Protein AF-A0A2V6IZ69-F1 (afdb_monomer)

Radius of gyration: 16.68 Å; Cα contacts (8 Å, |Δi|>4): 38; chains: 1; bounding box: 39×23×45 Å

Solvent-accessible surface area (backbone atoms only — not comparable to full-atom values): 5471 Å² total; per-residue (Å²): 110,69,65,60,55,50,53,62,70,66,58,74,97,66,92,76,72,44,79,36,78,72,88,75,62,56,93,82,56,78,67,94,40,73,45,70,50,78,82,75,82,74,52,65,65,59,55,48,44,43,52,71,73,65,65,48,73,82,78,74,53,65,70,57,48,54,48,51,50,52,48,37,60,73,68,64,58,90,76,88,88,134

Secondary structure (DSSP, 8-state):
-HHHHHHHHH--SS---EEES----TTTS--SSEEE-------HHHHHHHHHTS------SHHHHHHHHHHHHHHT-S----

Mean predicted aligned error: 10.03 Å

Structure (mmCIF, N/CA/C/O backbone):
data_AF-A0A2V6IZ69-F1
#
_entry.id   AF-A0A2V6IZ69-F1
#
loop_
_atom_site.group_PDB
_atom_site.id
_atom_site.type_symbol
_atom_site.label_atom_id
_atom_site.label_alt_id
_atom_site.label_comp_id
_atom_site.label_asym_id
_atom_site.label_entity_id
_atom_site.label_seq_id
_atom_site.pdbx_PDB_ins_code
_atom_site.Cartn_x
_atom_site.Cartn_y
_atom_site.Cartn_z
_atom_site.occupancy
_atom_site.B_iso_or_equiv
_atom_site.auth_seq_id
_atom_site.auth_comp_id
_atom_site.auth_asym_id
_atom_site.auth_atom_id
_atom_site.pdbx_PDB_model_num
ATOM 1 N N . MET A 1 1 ? -2.553 12.596 6.022 1.00 61.53 1 MET A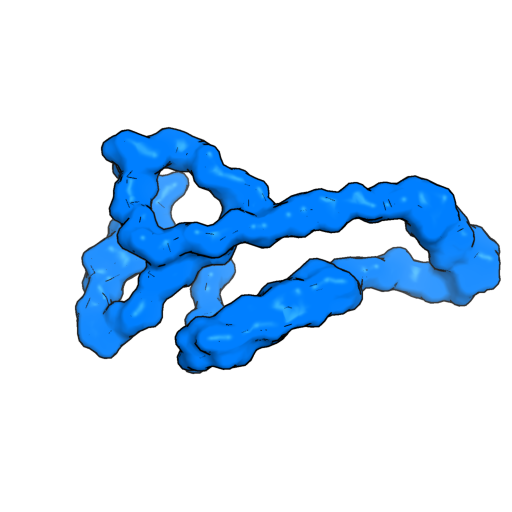 N 1
ATOM 2 C CA . MET A 1 1 ? -2.539 11.138 6.292 1.00 61.53 1 MET A CA 1
ATOM 3 C C . MET A 1 1 ? -3.709 10.636 7.133 1.00 61.53 1 MET A C 1
ATOM 5 O O . MET A 1 1 ? -4.269 9.617 6.764 1.00 61.53 1 MET A O 1
ATOM 9 N N . LEU A 1 2 ? -4.134 11.326 8.203 1.00 70.12 2 LEU A N 1
ATOM 10 C CA . LEU A 1 2 ? -5.268 10.874 9.036 1.00 70.12 2 LEU A CA 1
ATOM 11 C C . LEU A 1 2 ? -6.562 10.599 8.252 1.00 70.12 2 LEU A C 1
ATOM 13 O O . LEU A 1 2 ? -7.298 9.693 8.615 1.00 70.12 2 LEU A O 1
ATOM 17 N N . HIS A 1 3 ? -6.833 11.359 7.188 1.00 78.25 3 HIS A N 1
ATOM 18 C CA . HIS A 1 3 ? -8.028 11.169 6.365 1.00 78.25 3 HIS A CA 1
ATOM 19 C C . HIS A 1 3 ? -8.051 9.798 5.675 1.00 78.25 3 HIS A C 1
ATOM 21 O O . HIS A 1 3 ? -9.012 9.063 5.850 1.00 78.25 3 HIS A O 1
ATOM 27 N N . ILE A 1 4 ? -6.958 9.414 5.003 1.00 80.00 4 ILE A N 1
ATOM 28 C CA . ILE A 1 4 ? -6.836 8.119 4.313 1.00 80.00 4 ILE A CA 1
ATOM 29 C C . ILE A 1 4 ? -6.908 6.967 5.318 1.00 80.00 4 ILE A C 1
ATOM 31 O O . ILE A 1 4 ? -7.675 6.031 5.127 1.00 80.00 4 ILE A O 1
ATOM 35 N N . TYR A 1 5 ? -6.188 7.071 6.441 1.00 82.44 5 TYR A N 1
ATOM 36 C CA . TYR A 1 5 ? -6.252 6.052 7.493 1.00 82.44 5 TYR A CA 1
ATOM 37 C C . TYR A 1 5 ? -7.678 5.860 8.020 1.00 82.44 5 TYR A C 1
ATOM 39 O O . TYR A 1 5 ? -8.142 4.736 8.183 1.00 82.44 5 TYR A O 1
ATOM 47 N N . ARG A 1 6 ? -8.404 6.960 8.254 1.00 83.69 6 ARG A N 1
ATOM 48 C CA . ARG A 1 6 ? -9.798 6.902 8.708 1.00 83.69 6 ARG A CA 1
ATOM 49 C C . ARG A 1 6 ? -10.733 6.352 7.640 1.00 83.69 6 ARG A C 1
ATOM 51 O O . ARG A 1 6 ? -11.652 5.642 8.015 1.00 83.69 6 ARG A O 1
ATOM 58 N N . GLN A 1 7 ? -10.517 6.668 6.364 1.00 86.31 7 GLN A N 1
ATOM 59 C CA . GLN A 1 7 ? -11.308 6.117 5.264 1.00 86.31 7 GLN A CA 1
ATOM 60 C C . GLN A 1 7 ? -11.149 4.603 5.208 1.00 86.31 7 GLN A C 1
ATOM 62 O O . GLN A 1 7 ? -12.147 3.906 5.330 1.00 86.31 7 GLN A O 1
ATOM 67 N N . VAL A 1 8 ? -9.911 4.108 5.138 1.00 84.56 8 VAL A N 1
ATOM 68 C CA . VAL A 1 8 ? -9.624 2.667 5.079 1.00 84.56 8 VAL A CA 1
ATOM 69 C C . VAL A 1 8 ? -10.150 1.957 6.328 1.00 84.56 8 VAL A C 1
ATOM 71 O O . VAL A 1 8 ? -10.893 0.993 6.216 1.00 84.56 8 VAL A O 1
ATOM 74 N N . LYS A 1 9 ? -9.883 2.490 7.528 1.00 85.00 9 LYS A N 1
ATOM 75 C CA . LYS A 1 9 ? -10.351 1.889 8.791 1.00 85.00 9 LYS A CA 1
ATOM 76 C C . LYS A 1 9 ? -11.873 1.939 8.983 1.00 85.00 9 LYS A C 1
ATOM 78 O O . LYS A 1 9 ? -12.420 1.178 9.777 1.00 85.00 9 LYS A O 1
ATOM 83 N N . ALA A 1 10 ? -12.558 2.878 8.333 1.00 85.75 10 ALA A N 1
ATOM 84 C CA . ALA A 1 10 ? -14.012 2.978 8.399 1.00 85.75 10 ALA A CA 1
ATOM 85 C C . ALA A 1 10 ? -14.714 2.009 7.439 1.00 85.75 10 ALA A C 1
ATOM 87 O O . ALA A 1 10 ? -15.914 1.779 7.612 1.00 85.75 10 ALA A O 1
ATOM 88 N N . LEU A 1 11 ? -13.999 1.445 6.460 1.00 86.81 11 LEU A N 1
ATOM 89 C CA . LEU A 1 11 ? -14.548 0.425 5.578 1.00 86.81 11 LEU A CA 1
ATOM 90 C C . LEU A 1 11 ? -14.865 -0.836 6.388 1.00 86.81 11 LEU A C 1
ATOM 92 O O . LEU A 1 11 ? -14.091 -1.281 7.233 1.00 86.81 11 LEU A O 1
ATOM 96 N N . ARG A 1 12 ? -16.058 -1.383 6.161 1.00 84.00 12 ARG A N 1
ATOM 97 C CA . ARG A 1 12 ? -16.537 -2.620 6.784 1.00 84.00 12 ARG A CA 1
ATOM 98 C C . ARG A 1 12 ? -17.112 -3.512 5.697 1.00 84.00 12 ARG A C 1
ATOM 100 O O . ARG A 1 12 ? -17.796 -3.011 4.810 1.00 84.00 12 ARG A O 1
ATOM 107 N N . GLY A 1 13 ? -16.873 -4.816 5.805 1.00 84.75 13 GLY A N 1
ATOM 108 C CA . GLY A 1 13 ? -17.374 -5.800 4.839 1.00 84.75 13 GLY A CA 1
ATOM 109 C C . GLY A 1 13 ? -16.599 -5.844 3.521 1.00 84.75 13 GLY A C 1
ATOM 110 O O . GLY A 1 13 ? -17.095 -6.422 2.562 1.00 84.75 13 GLY A O 1
ATOM 111 N N . VAL A 1 14 ? -15.413 -5.235 3.476 1.00 84.00 14 VAL A N 1
ATOM 112 C CA . VAL A 1 14 ? -14.451 -5.345 2.376 1.00 84.00 14 VAL A CA 1
ATOM 113 C C . VAL A 1 14 ? -13.068 -5.595 2.965 1.00 84.00 14 VAL A C 1
ATOM 115 O O . VAL A 1 14 ? -12.742 -5.026 4.010 1.00 84.00 14 VAL A O 1
ATOM 118 N N . ASP A 1 15 ? -12.275 -6.423 2.295 1.00 85.75 15 ASP A N 1
ATOM 119 C CA . ASP A 1 15 ? -10.871 -6.635 2.636 1.00 85.75 15 ASP A CA 1
ATOM 120 C C . ASP A 1 15 ? -10.026 -5.551 1.960 1.00 85.75 15 ASP A C 1
ATOM 122 O O . ASP A 1 15 ? -10.201 -5.244 0.779 1.00 85.75 15 ASP A O 1
ATOM 126 N N . THR A 1 16 ? -9.140 -4.915 2.724 1.00 87.62 16 THR A N 1
ATOM 127 C CA . THR A 1 16 ? -8.354 -3.770 2.250 1.00 87.62 16 THR A CA 1
ATOM 128 C C . THR A 1 16 ? -6.874 -4.012 2.458 1.00 87.62 16 THR A C 1
ATOM 130 O O . THR A 1 16 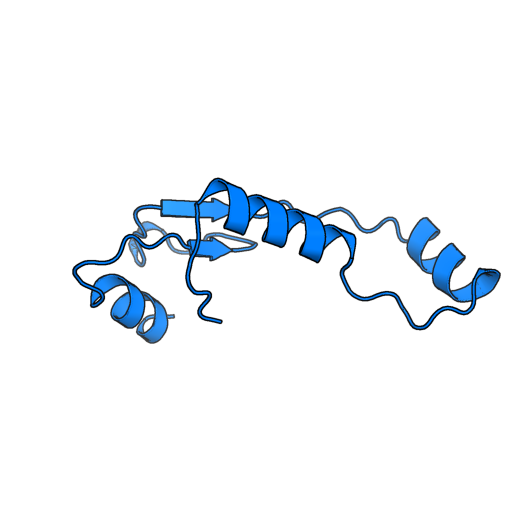? -6.467 -4.373 3.559 1.00 87.62 16 THR A O 1
ATOM 133 N N . PHE A 1 17 ? -6.074 -3.689 1.448 1.00 87.44 17 PHE A N 1
ATOM 134 C CA . PHE A 1 17 ? -4.621 -3.658 1.543 1.00 87.44 17 PHE A CA 1
ATOM 135 C C . PHE A 1 17 ? -4.096 -2.314 1.043 1.00 87.44 17 PHE A C 1
ATOM 137 O O . PHE A 1 17 ? -4.708 -1.655 0.196 1.00 87.44 17 PHE A O 1
ATOM 144 N N . VAL A 1 18 ? -2.973 -1.874 1.604 1.00 86.88 18 VAL A N 1
ATOM 145 C CA . VAL A 1 18 ? -2.365 -0.582 1.285 1.00 86.88 18 VAL A CA 1
ATOM 146 C C . VAL A 1 18 ? -1.073 -0.804 0.529 1.00 86.88 18 VAL A C 1
ATOM 148 O O . VAL A 1 18 ? -0.105 -1.335 1.062 1.00 86.88 18 VAL A O 1
ATOM 151 N N . VAL A 1 19 ? -1.024 -0.312 -0.702 1.00 84.81 19 VAL A N 1
ATOM 152 C CA . VAL A 1 19 ? 0.190 -0.337 -1.513 1.00 84.81 19 VAL A CA 1
ATOM 153 C C . VAL A 1 19 ? 0.900 1.009 -1.399 1.00 84.81 19 VAL A C 1
ATOM 155 O O . VAL A 1 19 ? 0.327 2.054 -1.707 1.00 84.81 19 VAL A O 1
ATOM 158 N N . THR A 1 20 ? 2.159 1.015 -0.958 1.00 84.56 20 THR A N 1
ATOM 159 C CA . THR A 1 20 ? 2.950 2.249 -0.806 1.00 84.56 20 THR A CA 1
ATOM 160 C C . THR A 1 20 ? 4.402 2.059 -1.236 1.00 84.56 20 THR A C 1
ATOM 162 O O . THR A 1 20 ? 4.923 0.950 -1.276 1.00 84.56 20 THR A O 1
ATOM 165 N N . LYS A 1 21 ? 5.097 3.153 -1.570 1.00 80.75 21 LYS A N 1
ATOM 166 C CA . LYS A 1 21 ? 6.551 3.124 -1.832 1.00 80.75 21 LYS A CA 1
ATOM 167 C C . LYS A 1 21 ? 7.373 3.130 -0.540 1.00 80.75 21 LYS A C 1
ATOM 169 O O . LYS A 1 21 ? 8.540 2.753 -0.562 1.00 80.75 21 LYS A O 1
ATOM 174 N N . GLU A 1 22 ? 6.793 3.603 0.559 1.00 80.81 22 GLU A N 1
ATOM 175 C CA . GLU A 1 22 ? 7.468 3.739 1.848 1.00 80.81 22 GLU A CA 1
ATOM 176 C C . GLU A 1 22 ? 6.444 3.739 2.987 1.00 80.81 22 GLU A C 1
ATOM 178 O O . GLU A 1 22 ? 5.345 4.284 2.845 1.00 80.81 22 GLU A O 1
ATOM 183 N N . VAL A 1 23 ? 6.815 3.146 4.122 1.00 83.12 23 VAL A N 1
ATOM 184 C CA . VAL A 1 23 ? 6.006 3.145 5.343 1.00 83.12 23 VAL A CA 1
ATOM 185 C C . VAL A 1 23 ? 6.655 4.075 6.352 1.00 83.12 23 VAL A C 1
ATOM 187 O O . VAL A 1 23 ? 7.822 3.913 6.697 1.00 83.12 23 VAL A O 1
ATOM 190 N N . GLN A 1 24 ? 5.890 5.047 6.839 1.00 84.00 24 GLN A N 1
ATOM 191 C CA . GLN A 1 24 ? 6.336 5.985 7.863 1.00 84.00 24 GLN A CA 1
ATOM 192 C C . GLN A 1 24 ? 5.313 6.036 8.995 1.00 84.00 24 GLN A C 1
ATOM 194 O O . GLN A 1 24 ? 4.111 5.961 8.747 1.00 84.00 24 GLN A O 1
ATOM 199 N N . ASN A 1 25 ? 5.783 6.252 10.228 1.00 83.38 25 ASN A N 1
ATOM 200 C CA . ASN A 1 25 ? 4.934 6.411 11.414 1.00 83.38 25 ASN A CA 1
ATOM 201 C C . ASN A 1 25 ? 3.984 5.216 11.652 1.00 83.38 25 ASN A C 1
ATOM 203 O O . ASN A 1 25 ? 2.791 5.414 11.887 1.00 83.38 25 ASN A O 1
ATOM 207 N N . THR A 1 26 ? 4.505 3.987 11.606 1.00 83.25 26 THR A N 1
ATOM 208 C CA . THR A 1 26 ? 3.740 2.742 11.837 1.00 83.25 26 THR A CA 1
ATOM 209 C C . THR A 1 26 ? 2.978 2.746 13.160 1.00 83.25 26 THR A C 1
ATOM 211 O O . THR A 1 26 ? 1.836 2.306 13.209 1.00 83.25 26 THR A O 1
ATOM 214 N N . GLU A 1 27 ? 3.560 3.325 14.212 1.00 84.50 27 GLU A N 1
ATOM 215 C CA . GLU A 1 27 ? 2.911 3.466 15.523 1.00 84.50 27 GLU A CA 1
ATOM 216 C C . GLU A 1 27 ? 1.651 4.343 15.475 1.00 84.50 27 GLU A C 1
ATOM 218 O O . GLU A 1 27 ? 0.709 4.148 16.241 1.00 84.50 27 GLU A O 1
ATOM 223 N N . ARG A 1 28 ? 1.616 5.319 14.560 1.00 82.88 28 ARG A N 1
ATOM 224 C CA . ARG A 1 28 ? 0.505 6.269 14.423 1.00 82.88 28 ARG A CA 1
ATOM 225 C C . ARG A 1 28 ? -0.537 5.810 13.405 1.00 82.88 28 ARG A C 1
ATOM 227 O O . ARG A 1 28 ? -1.700 6.198 13.515 1.00 82.88 28 ARG A O 1
ATOM 234 N N . PHE A 1 29 ? -0.121 5.014 12.424 1.00 82.19 29 PHE A N 1
ATOM 235 C CA . PHE A 1 29 ? -0.965 4.497 11.349 1.00 82.19 29 PHE A CA 1
ATOM 236 C C . PHE A 1 29 ? -0.743 2.990 11.177 1.00 82.19 29 PHE A C 1
ATOM 238 O O . PHE A 1 29 ? -0.111 2.571 10.205 1.00 82.19 29 PHE A O 1
ATOM 245 N N . PRO A 1 30 ? -1.250 2.171 12.115 1.00 82.44 30 PRO A N 1
ATOM 246 C CA . PRO A 1 30 ? -1.174 0.726 11.990 1.00 82.44 30 PRO A CA 1
ATOM 247 C C . PRO A 1 30 ? -2.201 0.281 10.947 1.00 82.44 30 PRO A C 1
ATOM 249 O O . PRO A 1 30 ? -3.397 0.212 11.240 1.00 82.44 30 PRO A O 1
ATOM 252 N N . PHE A 1 31 ? -1.743 0.086 9.713 1.00 84.44 31 PHE A N 1
ATOM 253 C CA . PHE A 1 31 ? -2.483 -0.648 8.691 1.00 84.44 31 PHE A CA 1
ATOM 254 C C . PHE A 1 31 ? -2.123 -2.128 8.811 1.00 84.44 31 PHE A C 1
ATOM 256 O O . PHE A 1 31 ? -0.952 -2.451 9.011 1.00 84.44 31 PHE A O 1
ATOM 263 N N . ASP A 1 32 ? -3.123 -2.996 8.695 1.00 80.81 32 ASP A N 1
ATOM 264 C CA . ASP A 1 32 ? -2.949 -4.433 8.923 1.00 80.81 32 ASP A CA 1
ATOM 265 C C . ASP A 1 32 ? -2.266 -5.135 7.738 1.00 80.81 32 ASP A C 1
ATOM 267 O O . ASP A 1 32 ? -1.440 -6.019 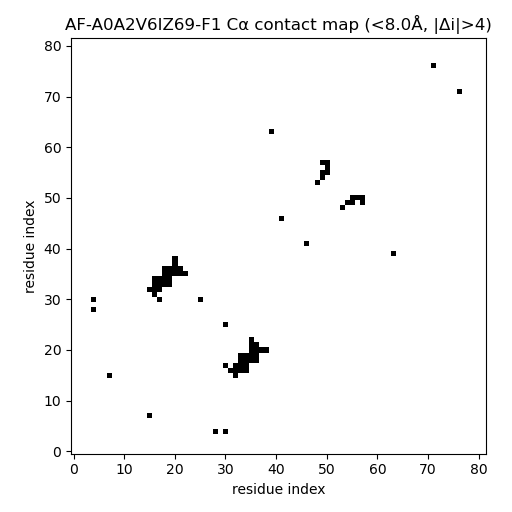7.947 1.00 80.81 32 ASP A O 1
ATOM 271 N N . ASP A 1 33 ? -2.555 -4.699 6.506 1.00 85.00 33 ASP A N 1
ATOM 272 C CA . ASP A 1 33 ? -1.973 -5.248 5.278 1.00 85.00 33 ASP A CA 1
ATOM 273 C C . ASP A 1 33 ? -1.322 -4.130 4.450 1.00 85.00 33 ASP A C 1
ATOM 275 O O . ASP A 1 33 ? -1.998 -3.236 3.924 1.00 85.00 33 ASP A O 1
ATOM 279 N N . ILE A 1 34 ? 0.014 -4.141 4.401 1.00 86.19 34 ILE A N 1
ATOM 280 C CA . ILE A 1 34 ? 0.823 -3.143 3.699 1.00 86.19 34 ILE A CA 1
ATOM 281 C C . ILE A 1 34 ? 1.784 -3.838 2.748 1.00 86.19 34 ILE A C 1
ATOM 283 O O . ILE A 1 34 ? 2.678 -4.574 3.170 1.00 86.19 34 ILE A O 1
ATOM 287 N N . GLU A 1 35 ? 1.694 -3.476 1.475 1.00 83.69 35 GLU A N 1
ATOM 288 C CA . GLU A 1 35 ? 2.646 -3.893 0.466 1.00 83.69 35 GLU A CA 1
ATOM 289 C C . GLU A 1 35 ? 3.558 -2.741 0.041 1.00 83.69 35 GLU A C 1
ATOM 291 O O . GLU A 1 35 ? 3.120 -1.686 -0.429 1.00 83.69 35 GLU A O 1
ATOM 296 N N . ILE A 1 36 ? 4.864 -2.957 0.197 1.00 82.62 36 ILE A N 1
ATOM 297 C CA . ILE A 1 36 ? 5.885 -1.983 -0.177 1.00 82.62 36 ILE A CA 1
ATOM 298 C C . ILE A 1 36 ? 6.362 -2.286 -1.594 1.00 82.62 36 ILE A C 1
ATOM 300 O O . ILE A 1 36 ? 7.070 -3.269 -1.818 1.00 82.62 36 ILE A O 1
ATOM 304 N N . ILE A 1 37 ? 6.037 -1.415 -2.552 1.00 77.69 37 ILE A N 1
ATOM 305 C CA . ILE A 1 37 ? 6.568 -1.548 -3.912 1.00 77.69 37 ILE A CA 1
ATOM 306 C C . ILE A 1 37 ? 8.058 -1.190 -3.888 1.00 77.69 37 ILE A C 1
ATOM 308 O O . ILE A 1 37 ? 8.408 -0.042 -3.578 1.00 77.69 37 ILE A O 1
ATOM 312 N N . PRO A 1 38 ? 8.959 -2.109 -4.283 1.00 66.25 38 PRO A N 1
ATOM 313 C CA . PRO A 1 38 ? 10.367 -1.779 -4.400 1.00 66.25 38 PRO A CA 1
ATOM 314 C C . PRO A 1 38 ? 10.541 -0.707 -5.479 1.00 66.25 38 PRO A C 1
ATOM 316 O O . PRO A 1 38 ? 10.168 -0.900 -6.639 1.00 66.25 38 PRO A O 1
ATOM 319 N N . LYS A 1 39 ? 11.154 0.429 -5.121 1.00 62.28 39 LYS A N 1
ATOM 320 C CA . LYS A 1 39 ? 11.599 1.419 -6.110 1.00 62.28 39 LYS A CA 1
ATOM 321 C C . LYS A 1 39 ? 12.566 0.726 -7.069 1.00 62.28 39 LYS A C 1
ATOM 323 O O . LYS A 1 39 ? 13.720 0.474 -6.715 1.00 62.28 39 LYS A O 1
ATOM 328 N N . ARG A 1 40 ? 12.123 0.429 -8.297 1.00 59.53 40 ARG A N 1
ATOM 329 C CA . ARG A 1 40 ? 13.051 0.003 -9.348 1.00 59.53 40 ARG A CA 1
ATOM 330 C C . ARG A 1 40 ? 14.053 1.132 -9.545 1.00 59.53 40 ARG A C 1
ATOM 332 O O . ARG A 1 40 ? 13.672 2.274 -9.789 1.00 59.53 40 ARG A O 1
ATOM 339 N N . ARG A 1 41 ? 15.344 0.815 -9.427 1.00 57.84 41 ARG A N 1
ATOM 340 C CA . ARG A 1 41 ? 16.409 1.737 -9.823 1.00 57.84 41 ARG A CA 1
ATOM 341 C C . ARG A 1 41 ? 16.280 1.933 -11.327 1.00 57.84 41 ARG A C 1
ATOM 343 O O . ARG A 1 41 ? 16.679 1.072 -12.107 1.00 57.84 41 ARG A O 1
ATOM 350 N N . THR A 1 42 ? 15.654 3.027 -11.738 1.00 58.78 42 THR A N 1
ATOM 351 C CA . THR A 1 42 ? 15.586 3.409 -13.143 1.00 58.78 42 THR A CA 1
ATOM 352 C C . THR A 1 42 ? 17.018 3.647 -13.600 1.00 58.78 42 THR A C 1
ATOM 354 O O . THR A 1 42 ? 17.643 4.629 -13.205 1.00 58.78 42 THR A O 1
ATOM 357 N N . ASN A 1 43 ? 17.580 2.719 -14.376 1.00 57.81 43 ASN A N 1
ATOM 358 C CA . ASN A 1 43 ? 18.916 2.893 -14.928 1.00 57.81 43 ASN A CA 1
ATOM 359 C C . ASN A 1 43 ? 18.903 4.157 -15.796 1.00 57.81 43 ASN A C 1
ATOM 361 O O . ASN A 1 43 ? 18.281 4.179 -16.858 1.00 57.81 43 ASN A O 1
ATOM 365 N N . LEU A 1 44 ? 19.592 5.211 -15.348 1.00 60.22 44 LEU A N 1
ATOM 366 C CA . LEU A 1 44 ? 19.702 6.490 -16.063 1.00 60.22 44 LEU A CA 1
ATOM 367 C C . LEU A 1 44 ? 20.197 6.294 -17.508 1.00 60.22 44 LEU A C 1
ATOM 369 O O . LEU A 1 44 ? 19.788 7.026 -18.405 1.00 60.22 44 LEU A O 1
ATOM 373 N N . LEU A 1 45 ? 21.000 5.249 -17.743 1.00 64.25 45 LEU A N 1
ATOM 374 C CA . LEU A 1 45 ? 21.466 4.815 -19.063 1.00 64.25 45 LEU A CA 1
ATOM 375 C C . LEU A 1 45 ? 20.329 4.334 -19.977 1.00 64.25 45 LEU A C 1
ATOM 377 O O . LEU A 1 45 ? 20.273 4.725 -21.138 1.00 64.25 45 LEU A O 1
ATOM 381 N N . VAL A 1 46 ? 19.389 3.541 -19.453 1.00 65.12 46 VAL A N 1
ATOM 382 C CA . VAL A 1 46 ? 18.208 3.073 -20.204 1.00 65.12 46 VAL A CA 1
ATOM 383 C C . VAL A 1 46 ? 17.293 4.252 -20.526 1.00 65.12 46 VAL A C 1
ATOM 385 O O . VAL A 1 46 ? 16.772 4.356 -21.633 1.00 65.12 46 VAL A O 1
ATOM 388 N N . HIS A 1 47 ? 17.151 5.183 -19.582 1.00 63.22 47 HIS A N 1
ATOM 389 C CA . HIS A 1 47 ? 16.367 6.400 -19.774 1.00 63.22 47 HIS A CA 1
ATOM 390 C C . HIS A 1 47 ? 16.983 7.318 -20.845 1.00 63.22 47 HIS A C 1
ATOM 392 O O . HIS A 1 47 ? 16.268 7.848 -21.695 1.00 63.22 47 HIS A O 1
ATOM 398 N N . GLY A 1 48 ? 18.312 7.463 -20.846 1.00 62.72 48 GLY A N 1
ATOM 399 C CA . GLY A 1 48 ? 19.049 8.171 -21.893 1.00 62.72 48 GLY A CA 1
ATOM 400 C C . GLY A 1 48 ? 18.894 7.502 -23.258 1.00 62.72 48 GLY A C 1
ATOM 401 O O . GLY A 1 48 ? 18.561 8.172 -24.233 1.00 62.72 48 GLY A O 1
ATOM 402 N N . TRP A 1 49 ? 19.041 6.179 -23.324 1.00 63.81 49 TRP A N 1
ATOM 403 C CA . TRP A 1 49 ? 18.884 5.418 -24.564 1.00 63.81 49 TRP A CA 1
ATOM 404 C C . TRP A 1 49 ? 17.481 5.564 -25.168 1.00 63.81 49 TRP A C 1
ATOM 406 O O . TRP A 1 49 ? 17.344 5.938 -26.331 1.00 63.81 49 TRP A O 1
ATOM 416 N N . LEU A 1 50 ? 16.430 5.370 -24.365 1.00 64.44 50 LEU A N 1
ATOM 417 C CA . LEU A 1 50 ? 15.035 5.522 -24.799 1.00 64.44 50 LEU A CA 1
ATOM 418 C C . LEU A 1 50 ? 14.725 6.944 -25.288 1.00 64.44 50 LEU A C 1
ATOM 420 O O . LEU A 1 50 ? 14.006 7.118 -26.273 1.00 64.44 50 LEU A O 1
ATOM 424 N N . LYS A 1 51 ? 15.288 7.960 -24.622 1.00 62.75 51 LYS A N 1
ATOM 425 C CA . LYS A 1 51 ? 15.078 9.372 -24.966 1.00 62.75 51 LYS A CA 1
ATOM 426 C C . LYS A 1 51 ? 15.796 9.776 -26.255 1.00 62.75 51 LYS A C 1
ATOM 428 O O . LYS A 1 51 ? 15.217 10.497 -27.064 1.00 62.75 51 LYS A O 1
ATOM 433 N N . PHE A 1 52 ? 17.048 9.354 -26.433 1.00 64.31 52 PHE A N 1
ATOM 434 C CA . PHE A 1 52 ? 17.892 9.831 -27.532 1.00 64.31 52 PHE A CA 1
ATOM 435 C C . PHE A 1 52 ? 17.853 8.935 -28.773 1.00 64.31 52 PHE A C 1
ATOM 437 O O . PHE A 1 52 ? 17.877 9.461 -29.884 1.00 64.31 52 PHE A O 1
ATO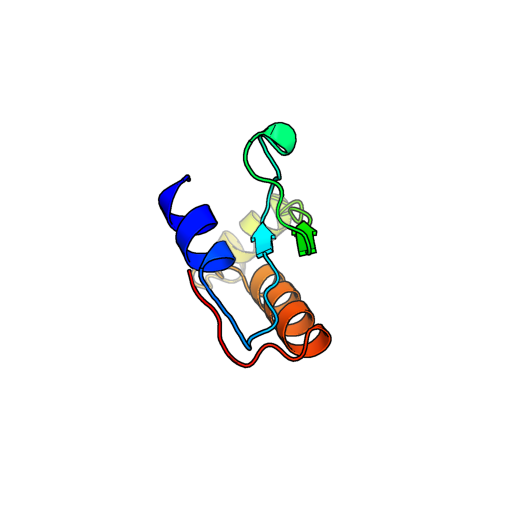M 444 N N . VAL A 1 53 ? 17.762 7.613 -28.605 1.00 65.00 53 VAL A N 1
ATOM 445 C CA . VAL A 1 53 ? 17.811 6.651 -29.719 1.00 65.00 53 VAL A CA 1
ATOM 446 C C . VAL A 1 53 ? 16.413 6.320 -30.225 1.00 65.00 53 VAL A C 1
ATOM 448 O O . VAL A 1 53 ? 16.176 6.351 -31.428 1.00 65.00 53 VAL A O 1
ATOM 451 N N . GLU A 1 54 ? 15.465 6.048 -29.325 1.00 62.75 54 GLU A N 1
ATOM 452 C CA . GLU A 1 54 ? 14.148 5.540 -29.731 1.00 62.75 54 GLU A CA 1
ATOM 453 C C . GLU A 1 54 ? 13.097 6.639 -29.962 1.00 62.75 54 GLU A C 1
ATOM 455 O O . GLU A 1 54 ? 12.028 6.349 -30.495 1.00 62.75 54 GLU A O 1
ATOM 460 N N . ARG A 1 55 ? 13.387 7.898 -29.581 1.00 61.31 55 ARG A N 1
ATOM 461 C CA . ARG A 1 55 ? 12.499 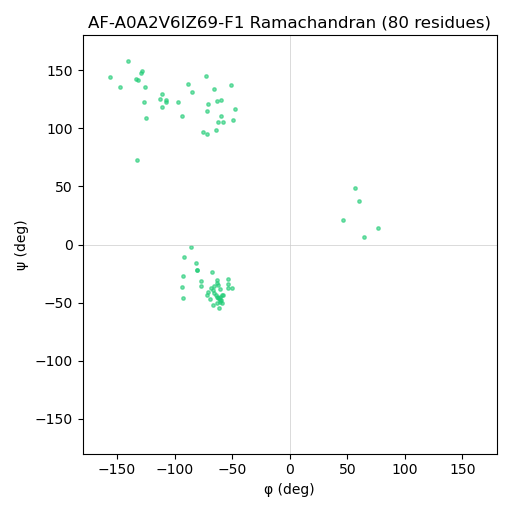9.081 -29.711 1.00 61.31 55 ARG A CA 1
ATOM 462 C C . ARG A 1 55 ? 11.050 8.842 -29.259 1.00 61.31 55 ARG A C 1
ATOM 464 O O . ARG A 1 55 ? 10.142 9.577 -29.647 1.00 61.31 55 ARG A O 1
ATOM 471 N N . ARG A 1 56 ? 10.811 7.826 -28.429 1.00 55.50 56 ARG A N 1
ATOM 472 C CA . ARG A 1 56 ? 9.490 7.571 -27.867 1.00 55.50 56 ARG A CA 1
ATOM 473 C C . ARG A 1 56 ? 9.204 8.649 -26.820 1.00 55.50 56 ARG A C 1
ATOM 475 O O . ARG A 1 56 ? 10.140 9.073 -26.132 1.00 55.50 56 ARG A O 1
ATOM 482 N N . PRO A 1 57 ? 7.944 9.103 -26.673 1.00 54.19 57 PRO A N 1
ATOM 483 C CA . PRO A 1 57 ? 7.579 9.931 -25.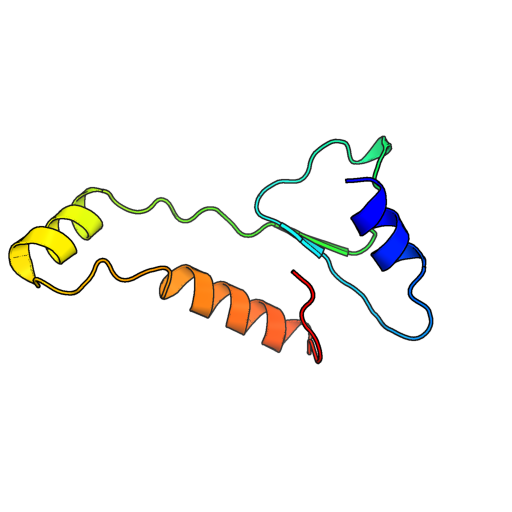528 1.00 54.19 57 PRO A CA 1
ATOM 484 C C . PRO A 1 57 ? 8.062 9.202 -24.269 1.00 54.19 57 PRO A C 1
ATOM 486 O O . PRO A 1 57 ? 7.948 7.975 -24.245 1.00 54.19 57 PRO A O 1
ATOM 489 N N . PRO A 1 58 ? 8.666 9.897 -23.286 1.00 52.19 58 PRO A N 1
ATOM 490 C CA . PRO A 1 58 ? 9.271 9.259 -22.120 1.00 52.19 58 PRO A CA 1
ATOM 491 C C . PRO A 1 58 ? 8.259 8.278 -21.542 1.00 52.19 58 PRO A C 1
ATOM 493 O O . PRO A 1 58 ? 7.212 8.697 -21.056 1.00 52.19 58 PRO A O 1
ATOM 496 N N . ILE A 1 59 ? 8.512 6.977 -21.723 1.00 52.00 59 ILE A N 1
ATOM 497 C CA . ILE A 1 59 ? 7.528 5.941 -21.423 1.00 52.00 59 ILE A CA 1
ATOM 498 C C . ILE A 1 59 ? 7.425 5.877 -19.910 1.00 52.00 59 ILE A C 1
ATOM 500 O O . ILE A 1 59 ? 8.217 5.246 -19.212 1.00 52.00 59 ILE A O 1
ATOM 504 N N . VAL A 1 60 ? 6.427 6.605 -19.437 1.00 54.44 60 VAL A N 1
ATOM 505 C CA . VAL A 1 60 ? 5.861 6.583 -18.106 1.00 54.44 60 VAL A CA 1
ATOM 506 C C . VAL A 1 60 ? 5.613 5.113 -17.736 1.00 54.44 60 VAL A C 1
ATOM 508 O O . VAL A 1 60 ? 4.841 4.407 -18.376 1.00 54.44 60 VAL A O 1
ATOM 511 N N . TYR A 1 61 ? 6.312 4.647 -16.700 1.00 55.59 61 TYR A N 1
ATOM 512 C CA . TYR A 1 61 ? 5.832 3.642 -15.749 1.00 55.59 61 TYR A CA 1
ATOM 513 C C . TYR A 1 61 ? 5.532 2.213 -16.236 1.00 55.59 61 TYR A C 1
ATOM 515 O O . TYR A 1 61 ? 5.077 1.435 -15.414 1.00 55.59 61 TYR A O 1
ATOM 523 N N . ARG A 1 62 ? 5.803 1.776 -17.476 1.00 59.28 62 ARG A N 1
ATOM 524 C CA . ARG A 1 62 ? 5.380 0.424 -17.941 1.00 59.28 62 ARG A CA 1
ATOM 525 C C . ARG A 1 62 ? 5.768 -0.734 -16.995 1.00 59.28 62 ARG A C 1
ATOM 527 O O . ARG A 1 62 ? 4.978 -1.645 -16.789 1.00 59.28 62 ARG A O 1
ATOM 534 N N . GLY A 1 63 ? 6.952 -0.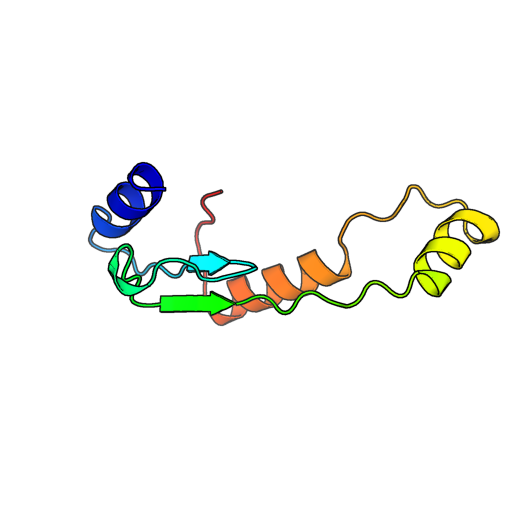671 -16.378 1.00 60.31 63 GLY A N 1
ATOM 535 C CA . GLY A 1 63 ? 7.380 -1.648 -15.368 1.00 60.31 63 GLY A CA 1
ATOM 536 C C . GLY A 1 63 ? 6.753 -1.463 -13.978 1.00 60.31 63 GLY A C 1
ATOM 537 O O . GLY A 1 63 ? 6.552 -2.452 -13.278 1.00 60.31 63 GLY A O 1
ATOM 538 N N . GLU A 1 64 ? 6.435 -0.227 -13.574 1.00 64.62 64 GLU A N 1
ATOM 539 C CA . GLU A 1 64 ? 5.677 0.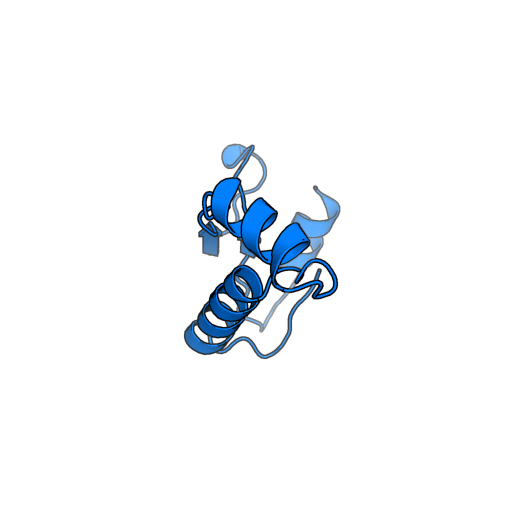038 -12.340 1.00 64.62 64 GLU A CA 1
ATOM 540 C C . GLU A 1 64 ? 4.215 -0.400 -12.508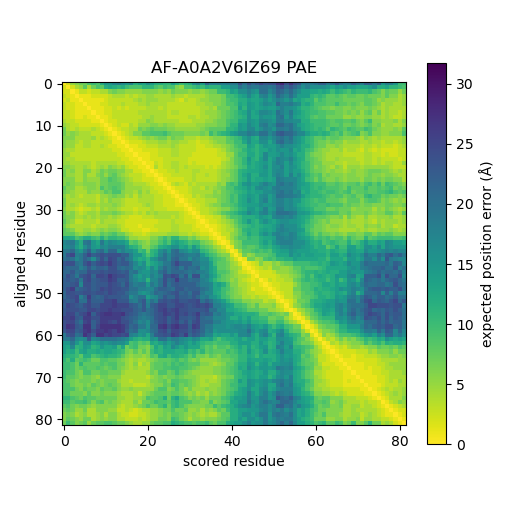 1.00 64.62 64 GLU A C 1
ATOM 542 O O . GLU A 1 64 ? 3.695 -1.062 -11.620 1.00 64.62 64 GLU A O 1
ATOM 547 N N . TYR A 1 65 ? 3.603 -0.145 -13.670 1.00 67.12 65 TYR A N 1
ATOM 548 C CA . TYR A 1 65 ? 2.274 -0.636 -14.036 1.00 67.12 65 TYR A CA 1
ATOM 549 C C . TYR A 1 65 ? 2.212 -2.152 -14.007 1.00 67.12 65 TYR A C 1
ATOM 551 O O . TYR A 1 65 ? 1.349 -2.681 -13.336 1.00 67.12 65 TYR A O 1
ATOM 559 N N . GLN A 1 66 ? 3.145 -2.857 -14.652 1.00 70.31 66 GLN A N 1
ATOM 560 C CA . GLN A 1 66 ? 3.130 -4.322 -14.635 1.00 70.31 66 GLN A CA 1
ATOM 561 C C . GLN A 1 66 ? 3.296 -4.891 -13.220 1.00 70.31 66 GLN A C 1
ATOM 563 O O . GLN A 1 66 ? 2.716 -5.920 -12.894 1.00 70.31 66 GLN A O 1
ATOM 568 N N . THR A 1 67 ? 4.084 -4.214 -12.377 1.00 73.69 67 THR A N 1
ATOM 569 C CA . THR A 1 67 ? 4.214 -4.598 -10.969 1.00 73.69 67 THR A CA 1
ATOM 570 C C . THR A 1 67 ? 2.885 -4.378 -10.255 1.00 73.69 67 THR A C 1
ATOM 572 O O . THR A 1 67 ? 2.379 -5.320 -9.669 1.00 73.69 67 THR A O 1
ATOM 575 N N . LEU A 1 68 ? 2.293 -3.186 -10.362 1.00 75.94 68 LEU A N 1
ATOM 576 C CA . LEU A 1 68 ? 1.008 -2.858 -9.743 1.00 75.94 68 LEU A CA 1
ATOM 577 C C . LEU A 1 68 ? -0.115 -3.792 -10.216 1.00 75.94 68 LEU A C 1
ATOM 579 O O . LEU A 1 68 ? -0.859 -4.292 -9.391 1.00 75.94 68 LEU A O 1
ATOM 583 N N . ASP A 1 69 ? -0.184 -4.076 -11.511 1.00 77.12 69 ASP A N 1
ATOM 584 C CA . ASP A 1 69 ? -1.147 -4.987 -12.133 1.00 77.12 69 ASP A CA 1
ATOM 585 C C . ASP A 1 69 ? -1.013 -6.403 -11.558 1.00 77.12 69 ASP A C 1
ATOM 587 O O . ASP A 1 69 ? -1.976 -6.964 -11.052 1.00 77.12 69 ASP A O 1
ATOM 591 N N . SER A 1 70 ? 0.220 -6.917 -11.469 1.00 78.88 70 SER A N 1
ATOM 592 C CA . SER A 1 70 ? 0.487 -8.218 -10.835 1.00 78.88 70 SER A CA 1
ATOM 593 C C . SER A 1 70 ? 0.127 -8.230 -9.343 1.00 78.88 70 SER A C 1
ATOM 595 O O . SER A 1 70 ? -0.263 -9.269 -8.816 1.00 78.88 70 SER A O 1
ATOM 597 N N . LEU A 1 71 ? 0.288 -7.102 -8.637 1.00 80.81 71 LEU A N 1
ATOM 598 C CA . LEU A 1 71 ? -0.104 -6.979 -7.228 1.00 80.81 71 LEU A CA 1
ATOM 599 C C . LEU A 1 71 ? -1.624 -6.996 -7.073 1.00 80.81 71 LEU A C 1
ATOM 601 O O . LEU A 1 71 ? -2.139 -7.739 -6.241 1.00 80.81 71 LEU A O 1
ATOM 605 N N . LEU A 1 72 ? -2.332 -6.220 -7.893 1.00 81.81 72 LEU A N 1
ATOM 606 C CA . LEU A 1 72 ? -3.791 -6.177 -7.906 1.00 81.81 72 LEU A CA 1
ATOM 607 C C . LEU A 1 72 ? -4.372 -7.553 -8.258 1.00 81.81 72 LEU A C 1
ATOM 609 O O . LEU A 1 72 ? -5.245 -8.031 -7.538 1.00 81.81 72 LEU A O 1
ATOM 613 N N . GLU A 1 73 ? -3.844 -8.229 -9.284 1.00 83.25 73 GLU A N 1
ATOM 614 C CA . GLU A 1 73 ? -4.251 -9.592 -9.652 1.00 83.25 73 GLU A CA 1
ATOM 615 C C . GLU A 1 73 ? -3.997 -10.594 -8.519 1.00 83.25 73 GLU A C 1
ATOM 617 O O . GLU A 1 73 ? -4.870 -11.397 -8.194 1.00 83.25 73 GLU A O 1
ATOM 622 N N . ARG A 1 74 ? -2.821 -10.540 -7.879 1.00 82.81 74 ARG A N 1
ATOM 623 C CA . ARG A 1 74 ? -2.468 -11.472 -6.797 1.00 82.81 74 ARG A CA 1
ATOM 624 C C . ARG A 1 74 ? -3.346 -11.297 -5.560 1.00 82.81 74 ARG A C 1
ATOM 626 O O . ARG A 1 74 ? -3.647 -12.285 -4.897 1.00 82.81 74 ARG A O 1
ATOM 633 N N . HIS A 1 75 ? -3.731 -10.062 -5.249 1.00 81.38 75 HIS A N 1
ATOM 634 C CA . HIS A 1 75 ? -4.638 -9.760 -4.141 1.00 81.38 75 HIS A CA 1
ATOM 635 C C . HIS A 1 75 ? -6.120 -9.860 -4.536 1.00 81.38 75 HIS A C 1
ATOM 637 O O . HIS A 1 75 ? -6.975 -9.688 -3.672 1.00 81.38 75 HIS A O 1
ATOM 643 N N . GLY A 1 76 ? -6.438 -10.151 -5.806 1.00 80.94 76 GLY A N 1
ATOM 644 C CA . GLY A 1 76 ? -7.818 -10.210 -6.295 1.00 80.94 76 GLY A CA 1
ATOM 645 C C . GLY A 1 76 ? -8.555 -8.880 -6.127 1.00 80.94 76 GLY A C 1
ATOM 646 O O . GLY A 1 76 ? -9.719 -8.864 -5.747 1.00 80.94 76 GLY A O 1
ATOM 647 N N . ALA A 1 77 ? -7.860 -7.760 -6.322 1.00 82.69 77 ALA A N 1
ATOM 648 C CA . ALA A 1 77 ? -8.388 -6.440 -6.014 1.00 82.69 77 ALA A CA 1
ATOM 649 C C . ALA A 1 77 ? -9.484 -6.018 -7.008 1.00 82.69 77 ALA A C 1
ATOM 651 O O . ALA A 1 77 ? -9.203 -5.754 -8.176 1.00 82.69 77 ALA A O 1
ATOM 652 N N . ASP A 1 78 ? -10.717 -5.871 -6.525 1.00 80.50 78 ASP A N 1
ATOM 653 C CA . ASP A 1 78 ? -11.856 -5.429 -7.345 1.00 80.50 78 ASP A CA 1
ATOM 654 C C . ASP A 1 78 ? -11.911 -3.901 -7.543 1.00 80.50 78 ASP A C 1
ATOM 656 O O . ASP A 1 78 ? -12.548 -3.401 -8.474 1.00 80.50 78 ASP A O 1
ATOM 660 N N . LEU A 1 79 ? -11.269 -3.133 -6.652 1.00 79.88 79 LEU A N 1
ATOM 661 C CA . LEU A 1 79 ? -11.326 -1.671 -6.639 1.00 79.88 79 LEU A CA 1
ATOM 662 C C . LEU A 1 79 ? -10.015 -1.056 -6.139 1.00 79.88 79 LEU A C 1
ATOM 664 O O . LEU A 1 79 ? -9.479 -1.449 -5.106 1.00 79.88 79 LEU A O 1
ATOM 668 N N . MET A 1 80 ? -9.550 -0.015 -6.832 1.00 82.25 80 MET A N 1
ATOM 669 C CA . MET A 1 80 ? -8.391 0.783 -6.431 1.00 82.25 80 MET A CA 1
ATOM 670 C C . MET A 1 80 ? -8.826 2.194 -6.016 1.00 82.25 80 MET A C 1
ATOM 672 O O . MET A 1 80 ? -9.526 2.881 -6.760 1.00 82.25 80 MET A O 1
ATOM 676 N N . HIS A 1 81 ? -8.376 2.643 -4.842 1.00 77.44 81 HIS A N 1
ATOM 677 C CA . HIS A 1 81 ? -8.558 4.012 -4.354 1.00 77.44 81 HIS A CA 1
ATOM 678 C C . HIS A 1 81 ? -7.195 4.714 -4.291 1.00 77.44 81 HIS A C 1
ATOM 680 O O . HIS A 1 81 ? -6.272 4.185 -3.672 1.00 77.44 81 HIS A O 1
ATOM 686 N N . ILE A 1 82 ? -7.071 5.874 -4.948 1.00 74.25 82 ILE A N 1
ATOM 687 C CA . ILE A 1 82 ? -5.842 6.690 -5.020 1.00 74.25 82 ILE A CA 1
ATOM 688 C C . ILE A 1 82 ? -6.064 8.012 -4.289 1.00 74.25 82 ILE A C 1
ATOM 690 O O . ILE A 1 82 ? -7.113 8.644 -4.548 1.00 74.25 82 ILE A O 1
#

Sequence (82 aa):
MLHIYRQVKALRGVDTFVVTKEVQNTERFPFDDIEIIPKRRTNLLVHGWLKFVERRPPIVYRGEYQTLDSLLERHGADLMHI

Foldseek 3Di:
DVVVLCVQVVDDPDDDAAEECDDDDCVVRVDPHYHHDDDDPPPVVVQVCCVPPVVDDSDPQPPVVVVVVVVCVVVVPPDDDD

pLDDT: mean 74.43, std 10.94, range [52.0, 87.62]